Protein AF-A0A537J2I3-F1 (afdb_monomer)

pLDDT: mean 86.07, std 14.69, range [50.94, 98.0]

Nearest PDB structures (foldseek):
  2r8a-assembly2_B  TM=4.386E-01  e=4.461E+00  Escherichia coli

Sequence (123 aa):
MNTFIKSTPFIILFAANSTRVKAQLDLTRYEVGFSGSVFIYQSDLTPSRLGSYRTIKPGIQIFLNRVIDPIFSLRTNLSFGKLKGDDSKYAVPEYRQQRNFNFKTPVFEISELLVADLLKNNL

Radius of gyration: 27.06 Å; Cα contacts (8 Å, |Δi|>4): 221; chains: 1; bounding box: 87×26×53 Å

Secondary structure (DSSP, 8-state):
--TTTTSHHHHHHHHTT----------TTEEEEEEEEEE---STT-SSTT--GGG-EEEEEEEEEEESSSSEEEEEEEEEEEEEEEGGG--SSTHHHHH--EEEEEEEEEEEEEEE-TT----

Mean predicted aligned error: 10.73 Å

Solvent-accessible surface area (backbone atoms only — not comparable to full-atom values): 7176 Å² total; per-residue (Å²): 142,69,76,73,69,75,52,45,66,59,53,52,59,58,59,69,68,70,77,73,83,76,81,72,78,80,55,89,44,53,47,77,51,73,47,81,42,74,32,62,36,70,50,93,60,29,91,41,97,88,27,41,85,90,38,57,27,67,29,40,32,40,35,44,34,36,55,75,46,44,41,39,29,43,32,43,36,44,36,43,37,32,38,30,39,45,18,70,80,34,74,65,65,58,65,35,47,76,67,48,54,67,52,74,44,82,43,77,47,79,50,80,41,85,44,77,40,92,84,44,76,65,115

Foldseek 3Di:
DPPVPVCVVVVVVVVVPPPDDPVDDPCLQKDKDKDKDKDFDADDLAPDNVGDPVFIKIKMKMKIWGHPFLFKIKIKMKIKIKGKRFLCSDPPPVVSVVVGDIDIGIDIDIDMDIGTDPVSPSD

Structure (mmCIF, N/CA/C/O backbone):
data_AF-A0A537J2I3-F1
#
_entry.id   AF-A0A537J2I3-F1
#
loop_
_atom_site.group_PDB
_atom_site.id
_atom_site.type_symbol
_atom_site.label_atom_id
_atom_site.label_alt_id
_atom_site.label_comp_id
_atom_site.label_asym_id
_atom_site.label_entity_id
_atom_site.label_seq_id
_atom_site.pdbx_PDB_ins_code
_atom_site.Cartn_x
_atom_site.Cartn_y
_atom_site.Cartn_z
_atom_site.occupancy
_atom_site.B_iso_or_equiv
_atom_site.auth_seq_id
_atom_site.auth_comp_id
_atom_site.auth_asym_id
_atom_site.auth_atom_id
_atom_site.pdbx_PDB_model_num
ATOM 1 N N . MET A 1 1 ? 65.774 16.208 -9.864 1.00 52.72 1 MET A N 1
ATOM 2 C CA . MET A 1 1 ? 65.069 15.937 -11.134 1.00 52.72 1 MET A CA 1
ATOM 3 C C . MET A 1 1 ? 64.839 14.430 -11.225 1.00 52.72 1 MET A C 1
ATOM 5 O O . MET A 1 1 ? 65.759 13.770 -11.661 1.00 52.72 1 MET A O 1
ATOM 9 N N . ASN A 1 2 ? 63.755 13.870 -10.648 1.00 50.94 2 ASN A N 1
ATOM 10 C CA . ASN A 1 2 ? 63.346 12.448 -10.836 1.00 50.94 2 ASN A CA 1
ATOM 11 C C . ASN A 1 2 ? 62.048 12.021 -10.105 1.00 50.94 2 ASN A C 1
ATOM 13 O O . ASN A 1 2 ? 61.743 10.834 -10.021 1.00 50.94 2 ASN A O 1
ATOM 17 N N . THR A 1 3 ? 61.235 12.947 -9.591 1.00 54.91 3 THR A N 1
ATOM 18 C CA . THR A 1 3 ? 59.941 12.603 -8.967 1.00 54.91 3 THR A CA 1
ATOM 19 C C . THR A 1 3 ? 58.861 12.232 -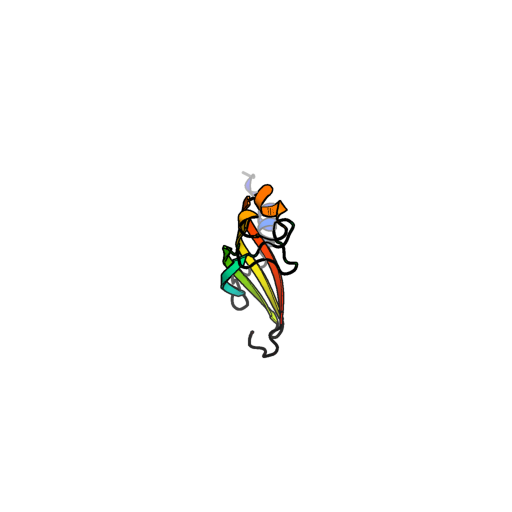9.990 1.00 54.91 3 THR A C 1
ATOM 21 O O . THR A 1 3 ? 57.915 11.534 -9.645 1.00 54.91 3 THR A O 1
ATOM 24 N N . PHE A 1 4 ? 59.029 12.629 -11.257 1.00 52.06 4 PHE A N 1
ATOM 25 C CA . PHE A 1 4 ? 58.066 12.373 -12.337 1.00 52.06 4 PHE A CA 1
ATOM 26 C C . PHE A 1 4 ? 58.064 10.928 -12.868 1.00 52.06 4 PHE A C 1
ATOM 28 O O . PHE A 1 4 ? 57.075 10.512 -13.461 1.00 52.06 4 PHE A O 1
ATOM 35 N N . ILE A 1 5 ? 59.137 10.154 -12.649 1.00 55.53 5 ILE A N 1
ATOM 36 C CA . ILE A 1 5 ? 59.299 8.806 -13.235 1.00 55.53 5 ILE A CA 1
ATOM 37 C C . ILE A 1 5 ? 58.683 7.711 -12.339 1.00 55.53 5 ILE A C 1
ATOM 39 O O . ILE A 1 5 ? 58.286 6.652 -12.816 1.00 55.53 5 ILE A O 1
ATOM 43 N N . LYS A 1 6 ? 58.540 7.960 -11.028 1.00 55.50 6 LYS A N 1
ATOM 44 C CA . LYS A 1 6 ? 57.956 6.980 -10.089 1.00 55.50 6 LYS A CA 1
ATOM 45 C C . LYS A 1 6 ? 56.423 6.952 -10.099 1.00 55.50 6 LYS A C 1
ATOM 47 O O . LYS A 1 6 ? 55.842 5.939 -9.726 1.00 55.50 6 LYS A O 1
ATOM 52 N N . SER A 1 7 ? 55.769 8.034 -10.523 1.00 56.38 7 SER A N 1
ATOM 53 C CA . SER A 1 7 ? 54.303 8.138 -10.595 1.00 56.38 7 SER A CA 1
ATOM 54 C C . SER A 1 7 ? 53.721 7.696 -11.943 1.00 56.38 7 SER A C 1
ATOM 56 O O . SER A 1 7 ? 52.524 7.434 -12.040 1.00 56.38 7 SER A O 1
ATOM 58 N N . THR A 1 8 ? 54.555 7.547 -12.975 1.00 60.81 8 THR A N 1
ATOM 59 C CA . THR A 1 8 ? 54.150 7.157 -14.333 1.00 60.81 8 THR A CA 1
ATOM 60 C C . THR A 1 8 ? 53.457 5.785 -14.431 1.00 60.81 8 THR A C 1
ATOM 62 O O . THR A 1 8 ? 52.437 5.711 -15.118 1.00 60.81 8 THR A O 1
ATOM 65 N N . PRO A 1 9 ? 53.900 4.706 -13.743 1.00 62.62 9 PRO A N 1
ATOM 66 C CA . PRO A 1 9 ? 53.226 3.410 -13.862 1.00 62.62 9 PRO A CA 1
ATOM 67 C C . PRO A 1 9 ? 51.836 3.407 -13.210 1.00 62.62 9 PRO A C 1
ATOM 69 O O . PRO A 1 9 ? 50.927 2.756 -13.716 1.00 62.62 9 PRO A O 1
ATOM 72 N N . PHE A 1 10 ? 51.630 4.191 -12.145 1.00 59.28 10 PHE A N 1
ATOM 73 C CA . PHE A 1 10 ? 50.319 4.337 -11.502 1.00 59.28 10 PHE A CA 1
ATOM 74 C C . PHE A 1 10 ? 49.312 5.075 -12.389 1.00 59.28 10 PHE A C 1
ATOM 76 O O . PHE A 1 10 ? 48.144 4.701 -12.428 1.00 59.28 10 PHE A O 1
ATOM 83 N N . ILE A 1 11 ? 49.763 6.080 -13.146 1.00 65.00 11 ILE A N 1
ATOM 84 C CA . ILE A 1 11 ? 48.908 6.832 -14.076 1.00 65.00 11 ILE A CA 1
ATOM 85 C C . ILE A 1 11 ? 48.454 5.941 -15.242 1.00 65.00 11 ILE A C 1
ATOM 87 O O . ILE A 1 11 ? 47.288 5.985 -15.629 1.00 65.00 11 ILE A O 1
ATOM 91 N N . ILE A 1 12 ? 49.336 5.079 -15.759 1.00 62.69 12 ILE A N 1
ATOM 92 C CA . ILE A 1 12 ? 49.005 4.130 -16.836 1.00 62.69 12 ILE A CA 1
ATOM 93 C C . ILE A 1 12 ? 48.021 3.055 -16.340 1.00 62.69 12 ILE A C 1
ATOM 95 O O . ILE A 1 12 ? 47.069 2.724 -17.047 1.00 62.69 12 ILE A O 1
ATOM 99 N N . LEU A 1 13 ? 48.188 2.568 -15.104 1.00 59.50 13 LEU A N 1
ATOM 100 C CA . LEU A 1 13 ? 47.265 1.610 -14.482 1.00 59.50 13 LEU A CA 1
ATOM 101 C C . LEU A 1 13 ? 45.874 2.221 -14.229 1.00 59.50 13 LEU A C 1
ATOM 103 O O . LEU A 1 13 ? 44.857 1.547 -14.387 1.00 59.50 13 LEU A O 1
ATOM 107 N N . PHE A 1 14 ? 45.813 3.509 -13.878 1.00 58.41 14 PHE A N 1
ATOM 108 C CA . PHE A 1 14 ? 44.552 4.229 -13.688 1.00 58.41 14 PHE A CA 1
ATOM 109 C C . PHE A 1 14 ? 43.856 4.527 -15.027 1.00 58.41 14 PHE A C 1
ATOM 111 O O . PHE A 1 14 ? 42.644 4.360 -15.148 1.00 58.41 14 PHE A O 1
ATOM 118 N N . ALA A 1 15 ? 44.618 4.874 -16.070 1.00 60.69 15 ALA A N 1
A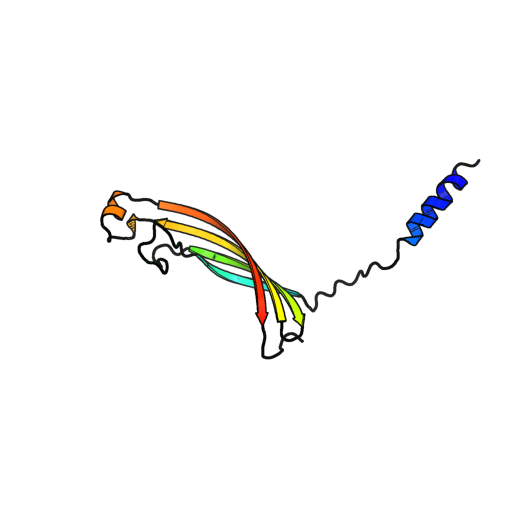TOM 119 C CA . ALA A 1 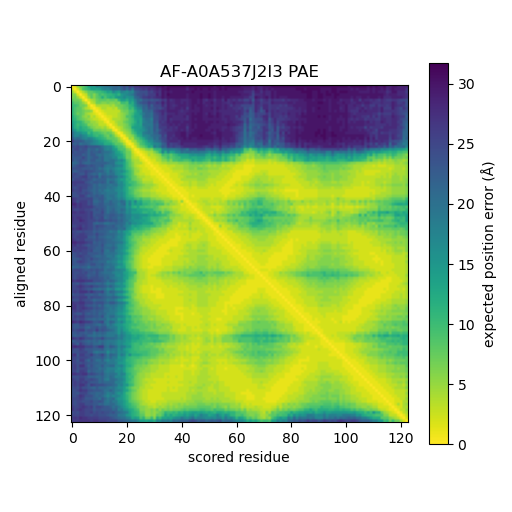15 ? 44.086 5.122 -17.411 1.00 60.69 15 ALA A CA 1
ATOM 120 C C . ALA A 1 15 ? 43.510 3.851 -18.071 1.00 60.69 15 ALA A C 1
ATOM 122 O O . ALA A 1 15 ? 42.482 3.924 -18.747 1.00 60.69 15 ALA A O 1
ATOM 123 N N . ALA A 1 16 ? 44.109 2.680 -17.820 1.00 58.69 16 ALA A N 1
ATOM 124 C CA . ALA A 1 16 ? 43.674 1.395 -18.381 1.00 58.69 16 ALA A CA 1
ATOM 125 C C . ALA A 1 16 ? 42.316 0.887 -17.845 1.00 58.69 16 ALA A C 1
ATOM 127 O O . ALA A 1 16 ? 41.685 0.042 -18.478 1.00 58.69 16 ALA A O 1
ATOM 128 N N . ASN A 1 17 ? 41.821 1.428 -16.724 1.00 58.09 17 ASN A N 1
ATOM 129 C CA . ASN A 1 17 ? 40.507 1.081 -16.166 1.00 58.09 17 ASN A CA 1
ATOM 130 C C . ASN A 1 17 ? 39.337 1.855 -16.808 1.00 58.09 17 ASN A C 1
ATOM 132 O O . ASN A 1 17 ? 38.181 1.638 -16.455 1.00 58.09 17 ASN A O 1
ATOM 136 N N . SER A 1 18 ? 39.595 2.718 -17.795 1.00 59.34 18 SER A N 1
ATOM 137 C CA . SER A 1 18 ? 38.562 3.538 -18.454 1.00 59.34 18 SER A CA 1
ATOM 138 C C . SER A 1 18 ? 37.790 2.793 -19.552 1.00 59.34 18 SER A C 1
ATOM 140 O O . SER A 1 18 ? 37.341 3.392 -20.531 1.00 59.34 18 SER A O 1
ATOM 142 N N . THR A 1 19 ? 37.634 1.472 -19.443 1.00 61.78 19 THR A N 1
ATOM 143 C CA . THR A 1 19 ? 36.910 0.705 -20.458 1.00 61.78 19 THR A CA 1
ATOM 144 C C . THR A 1 19 ? 35.416 0.672 -20.140 1.00 61.78 19 THR A C 1
ATOM 146 O O . THR A 1 19 ? 34.910 -0.168 -19.408 1.00 61.78 19 THR A O 1
ATOM 149 N N . ARG A 1 20 ? 34.710 1.589 -20.815 1.00 59.66 20 ARG A N 1
ATOM 150 C CA . ARG A 1 20 ? 33.252 1.638 -21.034 1.00 59.66 20 ARG A CA 1
ATOM 151 C C . ARG A 1 20 ? 32.419 2.268 -19.921 1.00 59.66 20 ARG A C 1
ATOM 153 O O . ARG A 1 20 ? 31.623 1.616 -19.253 1.00 59.66 20 ARG A O 1
ATOM 160 N N . VAL A 1 21 ? 32.443 3.596 -19.888 1.00 55.88 21 VAL A N 1
ATOM 161 C CA . VAL A 1 21 ? 31.271 4.359 -19.448 1.00 55.88 21 VAL A CA 1
ATOM 162 C C . VAL A 1 21 ? 30.219 4.273 -20.559 1.00 55.88 21 VAL A C 1
ATOM 164 O O . VAL A 1 21 ? 30.309 4.967 -21.571 1.00 55.88 21 VAL A O 1
ATOM 167 N N . LYS A 1 22 ? 29.212 3.405 -20.402 1.00 58.31 22 LYS A N 1
ATOM 168 C CA . LYS A 1 22 ? 27.960 3.540 -21.160 1.00 58.31 22 LYS A CA 1
ATOM 169 C C . LYS A 1 22 ? 27.201 4.731 -20.567 1.00 58.31 22 LYS A C 1
ATOM 171 O O . LYS A 1 22 ? 26.399 4.564 -19.662 1.00 58.31 22 LYS A O 1
ATOM 176 N N . ALA A 1 23 ? 27.511 5.940 -21.035 1.00 58.97 23 ALA A N 1
ATOM 177 C CA . ALA A 1 23 ? 26.883 7.180 -20.560 1.00 58.97 23 ALA A CA 1
ATOM 178 C C . ALA A 1 23 ? 25.414 7.326 -21.002 1.00 58.97 23 ALA A C 1
ATOM 180 O O . ALA A 1 23 ? 24.705 8.210 -20.531 1.00 58.97 23 ALA A O 1
ATOM 181 N N . GLN A 1 24 ? 24.954 6.476 -21.920 1.00 71.38 24 GLN A N 1
ATOM 182 C CA . GLN A 1 24 ? 23.577 6.486 -22.391 1.00 71.38 24 GLN A CA 1
ATOM 183 C C . GLN A 1 24 ? 22.725 5.648 -21.438 1.00 71.38 24 GLN A C 1
ATOM 185 O O . GLN A 1 24 ? 22.771 4.416 -21.464 1.00 71.38 24 GLN A O 1
ATOM 190 N N . LEU A 1 25 ? 21.974 6.335 -20.576 1.00 71.62 25 LEU A N 1
ATOM 191 C CA . LEU A 1 25 ? 20.882 5.728 -19.824 1.00 71.62 25 LEU A CA 1
ATOM 192 C C . LEU A 1 25 ? 19.777 5.366 -20.820 1.00 71.62 25 LEU A C 1
ATOM 194 O O . LEU A 1 25 ? 19.099 6.243 -21.351 1.00 71.62 25 LEU A O 1
ATOM 198 N N . ASP A 1 26 ? 19.619 4.072 -21.087 1.00 75.31 26 ASP A N 1
ATOM 199 C CA . ASP A 1 26 ? 18.479 3.556 -21.839 1.00 75.31 26 ASP A CA 1
ATOM 200 C C . ASP A 1 26 ? 17.238 3.567 -20.934 1.00 75.31 26 ASP A C 1
ATOM 202 O O . ASP A 1 26 ? 16.961 2.618 -20.196 1.00 75.31 26 ASP A O 1
ATOM 206 N N . LEU A 1 27 ? 16.535 4.701 -20.942 1.00 81.88 27 LEU A N 1
ATOM 207 C CA . LEU A 1 27 ? 15.311 4.921 -20.173 1.00 81.88 27 LEU A CA 1
ATOM 208 C C . LEU A 1 27 ? 14.058 4.402 -20.887 1.00 81.88 27 LEU A C 1
ATOM 210 O O . LEU A 1 27 ? 12.987 4.431 -20.294 1.00 81.88 27 LEU A O 1
ATOM 214 N N . THR A 1 28 ? 14.175 3.900 -22.122 1.00 85.19 28 THR A N 1
ATOM 215 C CA . THR A 1 28 ? 13.019 3.453 -22.926 1.00 85.19 28 THR A CA 1
ATOM 216 C C . THR A 1 28 ? 12.250 2.307 -22.276 1.00 85.19 28 THR A C 1
ATOM 218 O O . THR A 1 28 ? 11.061 2.143 -22.509 1.00 85.19 28 THR A O 1
ATOM 221 N N . ARG A 1 29 ? 12.922 1.542 -21.411 1.00 90.06 29 ARG A N 1
ATOM 222 C CA . ARG A 1 29 ? 12.346 0.409 -20.678 1.00 90.06 29 ARG A CA 1
ATOM 223 C C . ARG A 1 29 ? 11.803 0.778 -19.303 1.00 90.06 29 ARG A C 1
ATOM 225 O O . ARG A 1 29 ? 11.443 -0.127 -18.554 1.00 90.06 29 ARG A O 1
ATOM 232 N N . TYR A 1 30 ? 11.824 2.054 -18.927 1.00 93.69 30 TYR A N 1
ATOM 233 C CA . TYR A 1 30 ? 11.370 2.511 -17.620 1.00 93.69 30 TYR A CA 1
ATOM 234 C C . TYR A 1 30 ? 10.149 3.408 -17.755 1.00 93.69 30 TYR A C 1
ATOM 236 O O . TYR A 1 30 ? 10.147 4.374 -18.511 1.00 93.69 30 TYR A O 1
ATOM 244 N N . GLU A 1 31 ? 9.141 3.130 -16.942 1.00 93.88 31 GLU A N 1
ATOM 245 C CA . GLU A 1 31 ? 7.934 3.938 -16.847 1.00 93.88 31 GLU A CA 1
ATOM 246 C C . GLU A 1 31 ? 7.768 4.395 -15.406 1.00 93.88 31 GLU A C 1
ATOM 248 O O . GLU A 1 31 ? 7.963 3.625 -14.464 1.00 93.88 31 GLU A O 1
ATOM 253 N N . VAL A 1 32 ? 7.385 5.652 -15.225 1.00 95.94 32 VAL A N 1
ATOM 254 C CA . VAL A 1 32 ? 7.048 6.197 -13.913 1.00 95.94 32 VAL A CA 1
ATOM 255 C C . VAL A 1 32 ? 5.590 6.604 -13.941 1.00 95.94 32 VAL A C 1
ATOM 257 O O . VAL A 1 32 ? 5.138 7.250 -14.885 1.00 95.94 32 VAL A O 1
ATOM 260 N N . GLY A 1 33 ? 4.858 6.249 -12.896 1.00 96.00 33 GLY A N 1
ATOM 261 C CA . GLY A 1 33 ? 3.475 6.666 -12.743 1.00 96.00 33 GLY A CA 1
ATOM 262 C C . GLY A 1 33 ? 3.130 7.022 -11.310 1.00 96.00 33 GLY A C 1
ATOM 263 O O . GLY A 1 33 ? 3.888 6.774 -10.370 1.00 96.00 33 GLY A O 1
ATOM 264 N N . PHE A 1 34 ? 1.958 7.625 -11.159 1.00 97.06 34 PHE A N 1
ATOM 265 C CA . PHE A 1 34 ? 1.363 7.957 -9.875 1.00 97.06 34 PHE A CA 1
ATOM 266 C C . PHE A 1 34 ? -0.097 7.504 -9.858 1.00 97.06 34 PHE A C 1
ATOM 268 O O . PHE A 1 34 ? -0.754 7.435 -10.897 1.00 97.06 34 PHE A O 1
ATOM 275 N N . SER A 1 35 ? -0.612 7.188 -8.678 1.00 95.81 35 SER A N 1
ATOM 276 C CA . SER A 1 35 ? -1.991 6.751 -8.480 1.00 95.81 35 SER A CA 1
ATOM 277 C C . SER A 1 35 ? -2.522 7.215 -7.122 1.00 95.81 35 SER A C 1
ATOM 279 O O . SER A 1 35 ? -1.773 7.455 -6.171 1.00 95.81 35 SER A O 1
ATOM 281 N N . GLY A 1 36 ? -3.843 7.379 -7.034 1.00 95.88 36 GLY A N 1
ATOM 282 C CA . GLY A 1 36 ? -4.537 7.526 -5.757 1.00 95.88 36 GLY A CA 1
ATOM 283 C C . GLY A 1 36 ? -4.798 6.151 -5.148 1.00 95.88 36 GLY A C 1
ATOM 284 O O . GLY A 1 36 ? -5.169 5.221 -5.862 1.00 95.88 36 GLY A O 1
ATOM 285 N N . SER A 1 37 ? -4.630 6.023 -3.836 1.00 93.25 37 SER A N 1
ATOM 286 C CA . SER A 1 37 ? -4.867 4.774 -3.111 1.00 93.25 37 SER A CA 1
ATOM 287 C C . SER A 1 37 ? -5.769 4.988 -1.899 1.00 93.25 37 SER A C 1
ATOM 289 O O . SER A 1 37 ? -6.051 6.113 -1.476 1.00 93.25 37 SER A O 1
ATOM 291 N N . VAL A 1 38 ? -6.260 3.888 -1.337 1.00 95.00 38 VAL A N 1
ATOM 292 C CA . VAL A 1 38 ? -7.024 3.881 -0.091 1.00 95.00 38 VAL A CA 1
ATOM 293 C C . VAL A 1 38 ? -6.450 2.828 0.842 1.00 95.00 38 VAL A C 1
ATOM 295 O O . VAL A 1 38 ? -6.080 1.739 0.418 1.00 95.00 38 VAL A O 1
ATOM 298 N N . PHE A 1 39 ? -6.399 3.161 2.124 1.00 95.19 39 PHE A N 1
ATOM 299 C CA . PHE A 1 39 ? -5.895 2.309 3.187 1.00 95.19 39 PHE A CA 1
ATOM 300 C C . PHE A 1 39 ? -7.050 1.919 4.106 1.00 95.19 39 PHE A C 1
ATOM 302 O O . PHE A 1 39 ? -7.766 2.779 4.635 1.00 95.19 39 PHE A O 1
ATOM 309 N N . ILE A 1 40 ? -7.222 0.611 4.289 1.00 94.38 40 ILE A N 1
ATOM 310 C CA . ILE A 1 40 ? -8.230 0.008 5.161 1.00 94.38 40 ILE A CA 1
ATOM 311 C C . ILE A 1 40 ? -7.492 -0.765 6.243 1.00 94.38 40 ILE A C 1
ATOM 313 O O . ILE A 1 40 ? -6.701 -1.655 5.949 1.00 94.38 40 ILE A O 1
ATOM 317 N N . TYR A 1 41 ? -7.754 -0.426 7.503 1.00 93.19 41 TYR A N 1
ATOM 318 C CA . TYR A 1 41 ? -7.215 -1.199 8.612 1.00 93.19 41 TYR A CA 1
ATOM 319 C C . TYR A 1 41 ? -7.956 -2.529 8.748 1.00 93.19 41 TYR A C 1
ATOM 321 O O . TYR A 1 41 ? -9.187 -2.572 8.692 1.00 93.19 41 TYR A O 1
ATOM 329 N N . GLN A 1 42 ? -7.195 -3.604 8.935 1.00 91.69 42 GLN A N 1
ATOM 330 C CA . GLN A 1 42 ? -7.702 -4.963 9.068 1.00 91.69 42 GLN A CA 1
ATOM 331 C C . GLN A 1 42 ? -6.977 -5.640 10.231 1.00 91.69 42 GLN A C 1
ATOM 333 O O . GLN A 1 42 ? -5.900 -6.200 10.064 1.00 91.69 42 GLN A O 1
ATOM 338 N N . SER A 1 43 ? -7.543 -5.520 11.432 1.00 89.31 43 SER A N 1
ATOM 339 C CA . SER A 1 43 ? -7.057 -6.195 12.643 1.00 89.31 43 SER A CA 1
ATOM 340 C C . SER A 1 43 ? -8.067 -6.019 13.792 1.00 89.31 43 SER A C 1
ATOM 342 O O . SER A 1 43 ? -9.244 -5.754 13.555 1.00 89.31 43 SER A O 1
ATOM 344 N N . ASP A 1 44 ? -7.603 -6.132 15.033 1.00 88.00 44 ASP A N 1
ATOM 345 C CA . ASP A 1 44 ? -8.321 -6.022 16.306 1.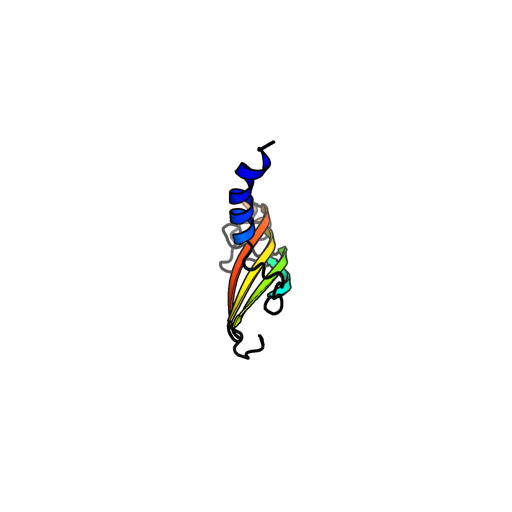00 88.00 44 ASP A CA 1
ATOM 346 C C . ASP A 1 44 ? -9.368 -4.891 16.399 1.00 88.00 44 ASP A C 1
ATOM 348 O O . ASP A 1 44 ? -10.481 -5.138 16.872 1.00 88.00 44 ASP A O 1
ATOM 352 N N . LEU A 1 45 ? -9.086 -3.676 15.913 1.00 90.38 45 LEU A N 1
ATOM 353 C CA . LEU A 1 45 ? -10.036 -2.546 15.918 1.00 90.38 45 LEU A CA 1
ATOM 354 C C . LEU A 1 45 ? -11.049 -2.586 14.764 1.00 90.38 45 LEU A C 1
ATOM 356 O O . LEU A 1 45 ? -11.730 -1.598 14.497 1.00 90.38 45 LEU A O 1
ATOM 360 N N . THR A 1 46 ? -11.148 -3.710 14.053 1.00 90.69 46 THR A N 1
ATOM 361 C CA . THR A 1 46 ? -12.065 -3.892 12.928 1.00 90.69 46 THR A CA 1
ATOM 362 C C . THR A 1 46 ? -12.945 -5.121 13.158 1.00 90.69 46 THR A C 1
ATOM 364 O O . THR A 1 46 ? -12.420 -6.212 13.363 1.00 90.69 46 THR A O 1
ATOM 367 N N . PRO A 1 47 ? -14.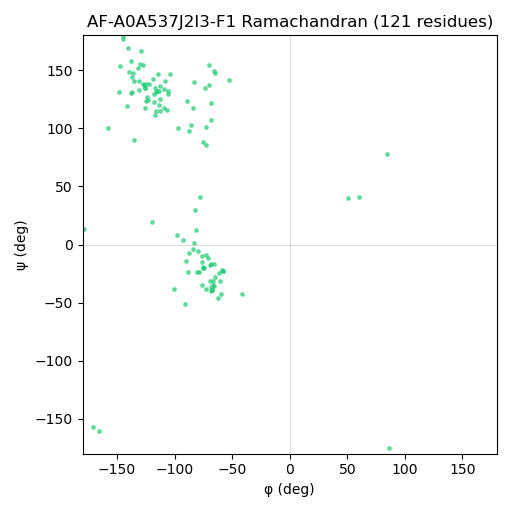285 -4.992 13.142 1.00 87.75 47 PRO A N 1
ATOM 368 C CA . PRO A 1 47 ? -15.179 -6.108 13.465 1.00 87.75 47 PRO A CA 1
ATOM 369 C C . PRO A 1 47 ? -15.308 -7.136 12.332 1.00 87.75 47 PRO A C 1
ATOM 371 O O . PRO A 1 47 ? -15.817 -8.230 12.550 1.00 87.75 47 PRO A O 1
ATOM 374 N N . SER A 1 48 ? -14.874 -6.789 11.119 1.00 86.62 48 SER A N 1
ATOM 375 C CA . SER A 1 48 ? -14.992 -7.627 9.926 1.00 86.62 48 SER A CA 1
ATOM 376 C C . SER A 1 48 ? -13.636 -8.173 9.499 1.00 86.62 48 SER A C 1
ATOM 378 O O . SER A 1 48 ? -12.635 -7.454 9.480 1.00 86.62 48 SER A O 1
ATOM 380 N N . ARG A 1 49 ? -13.633 -9.435 9.055 1.00 84.44 49 ARG A N 1
ATOM 381 C CA . ARG A 1 49 ? -12.455 -10.079 8.466 1.00 84.44 49 ARG A CA 1
ATOM 382 C C . ARG A 1 49 ? -12.024 -9.452 7.147 1.00 84.44 49 ARG A C 1
ATOM 384 O O . ARG A 1 49 ? -10.903 -9.713 6.756 1.00 84.44 49 ARG A O 1
ATOM 391 N N . LEU A 1 50 ? -12.860 -8.661 6.475 1.00 85.00 50 LEU A N 1
ATOM 392 C CA . LEU A 1 50 ? -12.528 -7.988 5.208 1.00 85.00 50 LEU A CA 1
ATOM 393 C C . LEU A 1 50 ? -12.091 -6.524 5.398 1.00 85.00 50 LEU A C 1
ATOM 395 O O . LEU A 1 50 ? -11.956 -5.788 4.426 1.00 85.00 50 LEU A O 1
ATOM 399 N N . GLY A 1 51 ? -11.892 -6.082 6.642 1.00 86.50 51 GLY A N 1
ATOM 400 C CA . GLY A 1 51 ? -11.665 -4.672 6.940 1.00 86.50 51 GLY A CA 1
ATOM 401 C C . GLY A 1 51 ? -12.977 -3.896 7.112 1.00 86.50 51 GLY A C 1
ATOM 402 O O . GLY A 1 51 ? -14.072 -4.465 7.121 1.00 86.50 51 GLY A O 1
ATOM 403 N N . SER A 1 52 ? -12.879 -2.578 7.281 1.00 88.56 52 SER A N 1
ATOM 404 C CA . SER A 1 52 ? -14.043 -1.703 7.441 1.00 88.56 52 SER A CA 1
ATOM 405 C C . SER A 1 52 ? -13.907 -0.414 6.649 1.00 88.56 52 SER A C 1
ATOM 407 O O . SER A 1 52 ? -12.950 0.347 6.797 1.00 88.56 52 SER A O 1
ATOM 409 N N . TYR A 1 53 ? -14.955 -0.107 5.888 1.00 91.44 53 TYR A N 1
ATOM 410 C CA . TYR A 1 53 ? -15.047 1.130 5.126 1.00 91.44 53 TYR A CA 1
ATOM 411 C C . TYR A 1 53 ? -15.295 2.376 6.001 1.00 91.44 53 TYR A C 1
ATOM 413 O O . TYR A 1 53 ? -15.189 3.505 5.528 1.00 91.44 53 TYR A O 1
ATOM 421 N N . ARG A 1 54 ? -15.585 2.207 7.301 1.00 92.00 54 ARG A N 1
ATOM 422 C CA . ARG A 1 54 ? -15.841 3.328 8.229 1.00 92.00 54 ARG A CA 1
ATOM 423 C C . ARG A 1 54 ? -14.573 4.072 8.645 1.00 92.00 54 ARG A C 1
ATOM 425 O O . ARG A 1 54 ? -14.659 5.206 9.117 1.00 92.00 54 ARG A O 1
ATOM 432 N N . THR A 1 55 ? -13.404 3.450 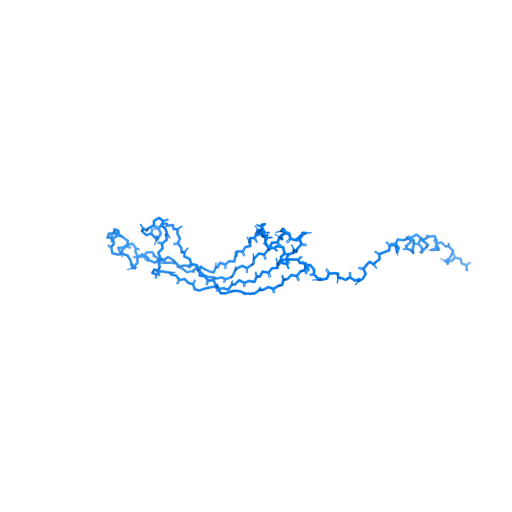8.492 1.00 94.19 55 THR A N 1
ATOM 433 C CA . THR A 1 55 ? -12.111 4.029 8.884 1.00 94.19 55 THR A CA 1
ATOM 434 C C . THR A 1 55 ? -11.138 4.192 7.716 1.00 94.19 55 THR A C 1
ATOM 436 O O . THR A 1 55 ? -9.949 4.400 7.956 1.00 94.19 55 THR A O 1
ATOM 439 N N . ILE A 1 56 ? -11.640 4.189 6.469 1.00 95.38 56 ILE A N 1
ATOM 440 C CA . ILE A 1 56 ? -10.829 4.418 5.262 1.00 95.38 56 ILE A CA 1
ATOM 441 C C . ILE A 1 56 ? -10.026 5.707 5.391 1.00 95.38 56 ILE A C 1
ATOM 443 O O . ILE A 1 56 ? -10.507 6.745 5.876 1.00 95.38 56 ILE A O 1
ATOM 447 N N . LYS A 1 57 ? -8.796 5.646 4.892 1.00 96.12 57 LYS A N 1
ATOM 448 C CA . LYS A 1 57 ? -7.967 6.820 4.669 1.00 96.12 57 LYS A CA 1
ATOM 449 C C . LYS A 1 57 ? -7.435 6.845 3.243 1.00 96.12 57 LYS A C 1
ATOM 451 O O . LYS A 1 57 ? -7.028 5.802 2.745 1.00 96.12 57 LYS A O 1
ATOM 456 N N . PRO A 1 58 ? -7.430 8.016 2.589 1.00 96.38 58 PRO A N 1
ATOM 457 C CA . PRO A 1 58 ? -6.797 8.152 1.291 1.00 96.38 58 PRO A CA 1
ATOM 458 C C . PRO A 1 58 ? -5.276 8.070 1.439 1.00 96.38 58 PRO A C 1
ATOM 460 O O . PRO A 1 58 ? -4.712 8.403 2.489 1.00 96.38 58 PRO A O 1
ATOM 463 N N . GLY A 1 59 ? -4.634 7.664 0.360 1.00 96.31 59 GLY A N 1
ATOM 464 C CA . GLY A 1 59 ? -3.199 7.679 0.179 1.00 96.31 59 GLY A CA 1
ATOM 465 C C . GLY A 1 59 ? -2.843 7.987 -1.267 1.00 96.31 59 GLY A C 1
ATOM 466 O O . GLY A 1 59 ? -3.705 8.198 -2.123 1.00 96.31 59 GLY A O 1
ATOM 467 N N . ILE A 1 60 ? -1.546 8.032 -1.512 1.00 97.62 60 ILE A N 1
ATOM 468 C CA . ILE A 1 60 ? -0.959 8.194 -2.834 1.00 97.62 60 ILE A CA 1
ATOM 469 C C . ILE A 1 60 ? 0.051 7.080 -3.050 1.00 97.62 60 ILE A C 1
ATOM 471 O O . ILE A 1 60 ? 0.622 6.547 -2.096 1.00 97.62 60 ILE A O 1
ATOM 475 N N . GLN A 1 61 ? 0.285 6.738 -4.302 1.00 97.31 61 GLN A N 1
ATOM 476 C CA . GLN A 1 61 ? 1.312 5.793 -4.689 1.00 97.31 61 GLN A CA 1
ATOM 477 C C . GLN A 1 61 ? 2.061 6.349 -5.891 1.00 97.31 61 GLN A C 1
ATOM 479 O O . GLN A 1 61 ? 1.473 6.946 -6.789 1.00 97.31 61 GLN A O 1
ATOM 484 N N . ILE A 1 62 ? 3.371 6.151 -5.888 1.00 97.88 62 ILE A N 1
ATOM 485 C CA . ILE A 1 62 ? 4.221 6.310 -7.062 1.00 97.88 62 ILE A CA 1
ATOM 486 C C . ILE A 1 62 ? 4.783 4.941 -7.414 1.00 97.88 62 ILE A C 1
ATOM 488 O O . ILE A 1 62 ? 5.024 4.121 -6.525 1.00 97.88 62 ILE A O 1
ATOM 492 N N . PHE A 1 63 ? 4.980 4.677 -8.696 1.00 97.19 63 PHE A N 1
ATOM 493 C CA . PHE A 1 63 ? 5.568 3.423 -9.136 1.00 97.19 63 PHE A CA 1
ATOM 494 C C . PHE A 1 63 ? 6.604 3.643 -10.226 1.00 97.19 63 PHE A C 1
ATOM 496 O O . PHE A 1 63 ? 6.477 4.550 -11.048 1.00 97.19 63 PHE A O 1
ATOM 503 N N . LEU A 1 64 ? 7.615 2.782 -10.215 1.00 97.00 64 LEU A N 1
ATOM 504 C CA . LEU A 1 64 ? 8.605 2.621 -11.267 1.00 97.00 64 LEU A CA 1
ATOM 505 C C . LEU A 1 64 ? 8.392 1.234 -11.871 1.00 97.00 64 LEU A C 1
ATOM 507 O O . LEU A 1 64 ? 8.483 0.232 -11.167 1.00 97.00 64 LEU A O 1
ATOM 511 N N . ASN A 1 65 ? 8.092 1.172 -13.159 1.00 96.44 65 ASN A N 1
ATOM 512 C CA . ASN A 1 65 ? 7.971 -0.065 -13.914 1.00 96.44 65 ASN A CA 1
ATOM 513 C C . ASN A 1 65 ? 9.201 -0.221 -14.807 1.00 96.44 65 ASN A C 1
ATOM 515 O O . ASN A 1 65 ? 9.582 0.720 -15.497 1.00 96.44 65 ASN A O 1
ATOM 519 N N . ARG A 1 66 ? 9.818 -1.398 -14.808 1.00 95.12 66 ARG A N 1
ATOM 520 C CA . ARG A 1 66 ? 10.914 -1.758 -15.704 1.00 95.12 66 ARG A CA 1
ATOM 521 C C . ARG A 1 66 ? 10.469 -2.898 -16.604 1.00 95.12 66 ARG A C 1
ATOM 523 O O . ARG A 1 66 ? 10.263 -4.013 -16.131 1.00 95.12 66 ARG A O 1
ATOM 530 N N . VAL A 1 67 ? 10.378 -2.641 -17.899 1.00 94.56 67 VAL A N 1
ATOM 531 C CA . VAL A 1 67 ? 10.097 -3.659 -18.913 1.00 94.56 67 VAL A CA 1
ATOM 532 C C . VAL A 1 67 ? 11.290 -4.613 -19.013 1.00 94.56 67 VAL A C 1
ATOM 534 O O . VAL A 1 67 ? 12.425 -4.193 -19.267 1.00 94.56 67 VAL A O 1
ATOM 537 N N . ILE A 1 68 ? 11.041 -5.904 -18.781 1.00 93.38 68 ILE A N 1
ATOM 538 C CA . ILE A 1 68 ? 12.045 -6.964 -18.927 1.00 93.38 68 ILE A CA 1
ATOM 539 C C . ILE A 1 68 ? 11.972 -7.509 -20.353 1.00 93.38 68 ILE A C 1
ATOM 541 O O . ILE A 1 68 ? 12.987 -7.550 -21.053 1.00 93.38 68 ILE A O 1
ATOM 545 N N . ASP A 1 69 ? 10.765 -7.868 -20.782 1.00 91.12 69 ASP A N 1
ATOM 546 C CA . ASP A 1 69 ? 10.435 -8.324 -22.127 1.00 91.12 69 ASP A CA 1
ATOM 547 C C . ASP A 1 69 ? 9.021 -7.826 -22.517 1.00 91.12 69 ASP A C 1
ATOM 549 O O . ASP A 1 69 ? 8.354 -7.186 -21.699 1.00 91.12 69 ASP A O 1
ATOM 553 N N . PRO A 1 70 ? 8.537 -8.079 -23.748 1.00 91.00 70 PRO A N 1
ATOM 554 C CA . PRO A 1 70 ? 7.225 -7.592 -24.178 1.00 91.00 70 PRO A CA 1
ATOM 555 C C . PRO A 1 70 ? 6.053 -8.049 -23.298 1.00 91.00 70 PRO A C 1
ATOM 557 O O . PRO A 1 70 ? 5.009 -7.406 -23.309 1.00 91.00 70 PRO A O 1
ATOM 560 N N . ILE A 1 71 ? 6.201 -9.148 -22.552 1.00 93.62 71 ILE A N 1
ATOM 561 C CA . ILE A 1 71 ? 5.148 -9.739 -21.721 1.00 93.62 71 ILE A CA 1
ATOM 562 C C . ILE A 1 71 ? 5.337 -9.363 -20.252 1.00 93.62 71 ILE A C 1
ATOM 564 O O . ILE A 1 71 ? 4.360 -9.112 -19.564 1.00 93.62 71 ILE A O 1
ATOM 568 N N . PHE A 1 72 ? 6.560 -9.311 -19.745 1.00 95.25 72 PHE A N 1
ATOM 569 C CA . PHE A 1 72 ? 6.862 -9.160 -18.333 1.00 95.25 72 PHE A CA 1
ATOM 570 C C . PHE A 1 72 ? 7.528 -7.824 -18.035 1.00 95.25 72 PHE A C 1
ATOM 572 O O . PHE A 1 72 ? 8.540 -7.437 -18.628 1.00 95.25 72 PHE A O 1
ATOM 579 N N . SER A 1 73 ? 7.015 -7.162 -17.007 1.00 96.44 73 SER A N 1
ATOM 580 C CA . SER A 1 73 ? 7.648 -6.006 -16.399 1.00 96.44 73 SER A CA 1
ATOM 581 C C . SER A 1 73 ? 7.734 -6.170 -14.889 1.00 96.44 73 SER A C 1
ATOM 583 O O . SER A 1 73 ? 6.976 -6.910 -14.261 1.00 96.44 73 SER A O 1
ATOM 585 N N . LEU A 1 74 ? 8.699 -5.483 -14.300 1.00 97.31 74 LEU A N 1
ATOM 586 C CA . LEU A 1 74 ? 8.931 -5.468 -12.871 1.00 97.31 74 LEU A CA 1
ATOM 587 C C . LEU A 1 74 ? 8.536 -4.097 -12.327 1.00 97.31 74 LEU A C 1
ATOM 589 O O . LEU A 1 74 ? 9.107 -3.089 -12.739 1.00 97.31 74 LEU A O 1
ATOM 593 N N . ARG A 1 75 ? 7.545 -4.049 -11.436 1.00 97.31 75 ARG A N 1
ATOM 594 C CA . ARG A 1 75 ? 7.000 -2.806 -10.889 1.00 97.31 75 ARG A CA 1
ATOM 595 C C . ARG A 1 75 ? 7.300 -2.668 -9.407 1.00 97.31 75 ARG A C 1
ATOM 597 O O . ARG A 1 75 ? 6.713 -3.377 -8.590 1.00 97.31 75 ARG A O 1
ATOM 604 N N . THR A 1 76 ? 8.105 -1.668 -9.078 1.00 98.00 76 THR A N 1
ATOM 605 C CA . THR A 1 76 ? 8.310 -1.194 -7.711 1.00 98.00 76 THR A CA 1
ATOM 606 C C . THR A 1 76 ? 7.281 -0.123 -7.391 1.00 98.00 76 THR A C 1
ATOM 608 O O . THR A 1 76 ? 7.213 0.898 -8.075 1.00 98.00 76 THR A O 1
ATOM 611 N N . ASN A 1 77 ? 6.492 -0.318 -6.337 1.00 97.88 77 ASN A N 1
ATOM 612 C CA . ASN A 1 77 ? 5.520 0.661 -5.861 1.00 97.88 77 ASN A CA 1
ATOM 613 C C . ASN A 1 77 ? 5.941 1.210 -4.500 1.00 97.88 77 ASN A C 1
ATOM 615 O O . ASN A 1 77 ? 6.299 0.450 -3.600 1.00 97.88 77 ASN A O 1
ATOM 619 N N . LEU A 1 78 ? 5.818 2.524 -4.346 1.00 97.81 78 LEU A N 1
ATOM 620 C CA . LEU A 1 78 ? 6.003 3.251 -3.100 1.00 97.81 78 LEU A CA 1
ATOM 621 C C . LEU A 1 78 ? 4.669 3.907 -2.740 1.00 97.81 78 LEU A C 1
ATOM 623 O O . LEU A 1 78 ? 4.216 4.822 -3.431 1.00 97.81 78 LEU A O 1
ATOM 627 N N . SER A 1 79 ? 4.032 3.437 -1.673 1.00 97.62 79 SER A N 1
ATOM 628 C CA . SER A 1 79 ? 2.729 3.929 -1.225 1.00 97.62 79 SER A CA 1
ATOM 629 C C . SER A 1 79 ? 2.875 4.729 0.065 1.00 97.62 79 SER A C 1
ATOM 631 O O . SER A 1 79 ? 3.522 4.290 1.013 1.00 97.62 79 SER A O 1
ATOM 633 N N . PHE A 1 80 ? 2.228 5.889 0.122 1.00 97.69 80 PHE A N 1
ATOM 634 C CA . PHE A 1 80 ? 2.206 6.778 1.279 1.00 97.69 80 PHE A CA 1
ATOM 635 C C . PHE A 1 80 ? 0.761 7.034 1.692 1.00 97.69 80 PHE A C 1
ATOM 637 O O . PHE A 1 80 ? -0.068 7.473 0.893 1.00 97.69 80 PHE A O 1
ATOM 644 N N . GLY A 1 81 ? 0.446 6.803 2.959 1.00 96.94 81 GLY A N 1
ATOM 645 C CA . GLY A 1 81 ? -0.914 6.959 3.449 1.00 96.94 81 GLY A CA 1
ATOM 646 C C . GLY A 1 81 ? -0.998 6.996 4.960 1.00 96.94 81 GLY A C 1
ATOM 647 O O . GLY A 1 81 ? -0.038 7.306 5.668 1.00 96.94 81 GLY A O 1
ATOM 648 N N . LYS A 1 82 ? -2.197 6.726 5.469 1.00 96.62 82 LYS A N 1
ATOM 649 C CA . LYS A 1 82 ? -2.460 6.627 6.904 1.00 96.62 82 LYS A CA 1
ATOM 650 C C . LYS A 1 82 ? -3.364 5.433 7.148 1.00 96.62 82 LYS A C 1
ATOM 652 O O . LYS A 1 82 ? -4.286 5.218 6.379 1.00 96.62 82 LYS A O 1
ATOM 657 N N . LEU A 1 83 ? -3.172 4.723 8.249 1.00 95.62 83 LEU A N 1
ATOM 658 C CA . LEU A 1 83 ? -4.146 3.761 8.758 1.00 95.62 83 LEU A CA 1
ATOM 659 C C . LEU A 1 83 ? -4.873 4.354 9.959 1.00 95.62 83 LEU A C 1
ATOM 661 O O . LEU A 1 83 ? -4.312 5.144 10.726 1.00 95.62 83 LEU A O 1
ATOM 665 N N . LYS A 1 84 ? -6.146 3.988 10.105 1.00 95.88 84 LYS A N 1
ATOM 666 C CA . LYS A 1 84 ? -6.977 4.370 11.244 1.00 95.88 84 LYS A CA 1
ATOM 667 C C . LYS A 1 84 ? -7.787 3.166 11.722 1.00 95.88 84 LYS A C 1
ATOM 669 O O . LYS A 1 84 ? -8.483 2.538 10.926 1.00 95.88 84 LYS A O 1
ATOM 674 N N . GLY A 1 85 ? -7.752 2.920 13.025 1.00 95.25 85 GLY A N 1
ATOM 675 C CA . GLY A 1 85 ? -8.701 2.065 13.735 1.00 95.25 85 GLY A CA 1
ATOM 676 C C . GLY A 1 85 ? -9.446 2.894 14.779 1.00 95.25 85 GLY A C 1
ATOM 677 O O . GLY A 1 85 ? -8.870 3.825 15.338 1.00 95.25 85 GLY A O 1
ATOM 678 N N . ASP A 1 86 ? -10.738 2.629 14.971 1.00 95.12 86 ASP A N 1
ATOM 679 C CA . ASP A 1 86 ? -11.617 3.446 15.818 1.00 95.12 86 ASP A CA 1
ATOM 680 C C . ASP A 1 86 ? -12.830 2.625 16.263 1.00 95.12 86 ASP A C 1
ATOM 682 O O . ASP A 1 86 ? -13.780 2.439 15.499 1.00 95.12 86 ASP A O 1
ATOM 686 N N . ASP A 1 87 ? -12.777 2.117 17.493 1.00 95.12 87 ASP A N 1
ATOM 687 C CA . ASP A 1 87 ? -13.819 1.266 18.066 1.00 95.12 87 ASP A CA 1
ATOM 688 C C . ASP A 1 87 ? -15.152 2.008 18.249 1.00 95.12 87 ASP A C 1
ATOM 690 O O . ASP A 1 87 ? -16.210 1.386 18.141 1.00 95.12 87 ASP A O 1
ATOM 694 N N . SER A 1 88 ? -15.135 3.338 18.435 1.00 93.69 88 SER A N 1
ATOM 695 C CA . SER A 1 88 ? -16.362 4.144 18.576 1.00 93.69 88 SER A CA 1
ATOM 696 C C . SER A 1 88 ? -17.300 4.011 17.371 1.00 93.69 88 SER A C 1
ATOM 698 O O . SER A 1 88 ? -18.509 4.226 17.470 1.00 93.69 88 SER A O 1
ATOM 700 N N . LYS A 1 89 ? -16.752 3.629 16.209 1.00 93.19 89 LYS A N 1
ATOM 701 C CA . LYS A 1 89 ? -17.489 3.475 14.953 1.00 93.19 89 LYS A CA 1
ATOM 702 C C . LYS A 1 89 ? -18.273 2.168 14.851 1.00 93.19 89 LYS A C 1
ATOM 704 O O . LYS A 1 89 ? -19.016 2.016 13.874 1.00 93.19 89 LYS A O 1
ATOM 709 N N . TYR A 1 90 ? -18.147 1.252 15.810 1.00 92.00 90 TYR A N 1
ATOM 710 C CA . TYR A 1 90 ? -18.765 -0.074 15.765 1.00 92.00 90 TYR A CA 1
ATOM 711 C C . TYR A 1 90 ? -19.608 -0.321 17.013 1.00 92.00 90 TYR A C 1
ATOM 713 O O . TYR A 1 90 ? -19.084 -0.350 18.116 1.00 92.00 90 TYR A O 1
ATOM 721 N N . ALA A 1 91 ? -20.915 -0.512 16.825 1.00 91.25 91 ALA A N 1
ATOM 722 C CA . ALA A 1 91 ? -21.843 -0.791 17.923 1.00 91.25 91 ALA A CA 1
ATOM 723 C C . ALA A 1 91 ? -21.797 -2.253 18.397 1.00 91.25 91 ALA A C 1
ATOM 725 O O . ALA A 1 91 ? -22.153 -2.533 19.532 1.00 91.25 91 ALA A O 1
ATOM 726 N N . VAL A 1 92 ? -21.352 -3.174 17.534 1.00 88.31 92 VAL A N 1
ATOM 727 C CA . VAL A 1 92 ? -21.288 -4.612 17.822 1.00 88.31 92 VAL A CA 1
ATOM 728 C C . VAL A 1 92 ? -19.866 -5.121 17.574 1.00 88.31 92 VAL A C 1
ATOM 730 O O . VAL A 1 92 ? -19.290 -4.819 16.520 1.00 88.31 92 VAL A O 1
ATOM 733 N N . PRO A 1 93 ? -19.303 -5.932 18.484 1.00 89.94 93 PRO A N 1
ATOM 734 C CA . PRO A 1 93 ? -19.787 -6.188 19.848 1.00 89.94 93 PRO A CA 1
ATOM 735 C C . PRO A 1 93 ? -19.705 -4.935 20.742 1.00 89.94 93 PRO A C 1
ATOM 737 O O . PRO A 1 93 ? -18.815 -4.100 20.568 1.00 89.94 93 PRO A O 1
ATOM 740 N N . GLU A 1 94 ? -20.620 -4.815 21.706 1.00 91.94 94 GLU A N 1
ATOM 741 C CA . GLU A 1 94 ? -20.877 -3.599 22.499 1.00 91.94 94 GLU A CA 1
ATOM 742 C C . GLU A 1 94 ? -19.650 -3.138 23.297 1.00 91.94 94 GLU A C 1
ATOM 744 O O . GLU A 1 94 ? -19.418 -1.938 23.472 1.00 91.94 94 GLU A O 1
ATOM 749 N N . TYR A 1 95 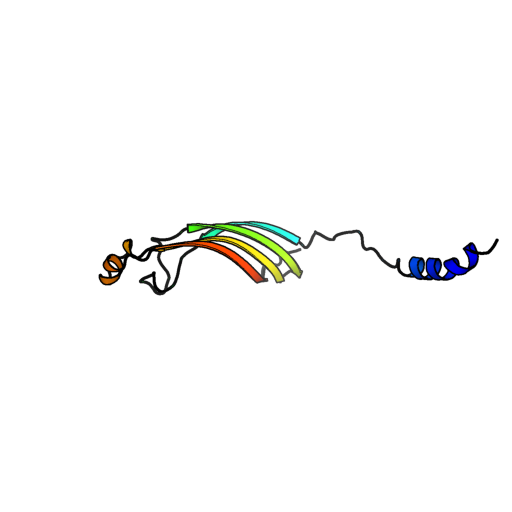? -18.807 -4.085 23.731 1.00 92.44 95 TYR A N 1
ATOM 750 C CA . TYR A 1 95 ? -17.590 -3.790 24.493 1.00 92.44 95 TYR A CA 1
ATOM 751 C C . TYR A 1 95 ? -16.616 -2.873 23.735 1.00 92.44 95 TYR A C 1
ATOM 753 O O . TYR A 1 95 ? -15.780 -2.216 24.356 1.00 92.44 95 TYR A O 1
ATOM 761 N N . ARG A 1 96 ? -16.697 -2.801 22.397 1.00 92.56 96 ARG A N 1
ATOM 762 C CA . ARG A 1 96 ? -15.833 -1.925 21.592 1.00 92.56 96 ARG A CA 1
ATOM 763 C C . ARG A 1 96 ? -16.058 -0.461 21.942 1.00 92.56 96 ARG A C 1
ATOM 765 O O . ARG A 1 96 ? -15.093 0.249 22.204 1.00 92.56 96 ARG A O 1
ATOM 772 N N . GLN A 1 97 ? -17.311 -0.022 22.042 1.00 93.38 97 GLN A N 1
ATOM 773 C CA . GLN A 1 97 ? -17.616 1.363 22.411 1.00 93.38 97 GLN A CA 1
ATOM 774 C C . GLN A 1 97 ? -17.206 1.681 23.853 1.00 93.38 97 GLN A C 1
ATOM 776 O O . GLN A 1 97 ? -16.795 2.803 24.126 1.00 93.38 97 GLN A O 1
ATOM 781 N N . GLN A 1 98 ? -17.255 0.693 24.753 1.00 94.25 98 GLN A N 1
ATOM 782 C CA . GLN A 1 98 ? -16.802 0.847 26.141 1.00 94.25 98 GLN A CA 1
ATOM 783 C C . GLN A 1 98 ? -15.279 1.019 26.226 1.00 94.25 98 GLN A C 1
ATOM 785 O O . GLN A 1 98 ? -14.783 1.840 26.991 1.00 94.25 98 GLN A O 1
ATOM 790 N N . ARG A 1 99 ? -14.535 0.262 25.412 1.00 93.94 99 ARG A N 1
ATOM 791 C CA . ARG A 1 99 ? -13.070 0.314 25.344 1.00 93.94 99 ARG A CA 1
ATOM 792 C C . ARG A 1 99 ? -12.553 1.537 24.583 1.00 93.94 99 ARG A C 1
ATOM 794 O O . ARG A 1 99 ? -11.510 2.081 24.931 1.00 93.94 99 ARG A O 1
ATOM 801 N N . ASN A 1 100 ? -13.279 1.951 23.546 1.00 94.25 100 ASN A N 1
ATOM 802 C CA . ASN A 1 100 ? -13.058 3.168 22.770 1.00 94.25 100 ASN A CA 1
ATOM 803 C C . ASN A 1 100 ? -11.610 3.361 22.272 1.00 94.25 100 ASN A C 1
ATOM 805 O O . ASN A 1 100 ? -11.065 4.467 22.298 1.00 94.25 100 ASN A O 1
ATOM 809 N N . PHE A 1 101 ? -10.957 2.286 21.821 1.00 95.56 101 PHE A N 1
ATOM 810 C CA . PHE A 1 101 ? -9.615 2.394 21.256 1.00 95.56 101 PHE A CA 1
ATOM 811 C C . PHE A 1 101 ? -9.640 3.106 19.907 1.00 95.56 101 PHE A C 1
ATOM 813 O O . PHE A 1 101 ? -10.489 2.853 19.050 1.00 95.56 101 PHE A O 1
ATOM 820 N N . ASN A 1 102 ? -8.673 3.995 19.714 1.00 95.19 102 ASN A N 1
ATOM 821 C CA . ASN A 1 102 ? -8.545 4.793 18.509 1.00 95.19 102 ASN A CA 1
ATOM 822 C C . ASN A 1 102 ? -7.069 5.072 18.247 1.00 95.19 102 ASN A C 1
ATOM 824 O O . ASN A 1 102 ? -6.348 5.528 19.134 1.00 95.19 102 ASN A O 1
ATOM 828 N N . PHE A 1 103 ? -6.631 4.832 17.017 1.00 96.00 103 PHE A N 1
ATOM 829 C CA . PHE A 1 103 ? -5.305 5.229 16.573 1.00 96.00 103 PHE A CA 1
ATOM 830 C C . PHE A 1 103 ? -5.356 5.799 15.163 1.00 96.00 103 PHE A C 1
ATOM 832 O O . PHE A 1 103 ? -6.238 5.502 14.352 1.00 96.00 103 PHE A O 1
ATOM 839 N N . LYS A 1 104 ? -4.334 6.587 14.847 1.00 96.44 104 LYS A N 1
ATOM 840 C CA . LYS A 1 104 ? -4.056 7.062 13.499 1.00 96.44 104 LYS A CA 1
ATOM 841 C C . LYS A 1 104 ? -2.552 7.049 13.302 1.00 96.44 104 LYS A C 1
ATOM 843 O O . LYS A 1 104 ? -1.849 7.763 14.007 1.00 96.44 104 LYS A O 1
ATOM 848 N N . THR A 1 105 ? -2.078 6.273 12.338 1.00 96.38 105 THR A N 1
ATOM 849 C CA . THR A 1 105 ? -0.643 6.129 12.073 1.00 96.38 105 THR A CA 1
ATOM 850 C C . THR A 1 105 ? -0.341 6.415 10.604 1.00 96.38 105 THR A C 1
ATOM 852 O O . THR A 1 105 ? -1.135 6.014 9.748 1.00 96.38 105 THR A O 1
ATOM 855 N N . PRO A 1 106 ? 0.735 7.150 10.273 1.00 97.00 106 PRO A N 1
ATOM 856 C CA . PRO A 1 106 ? 1.233 7.195 8.905 1.00 97.00 106 PRO A CA 1
ATOM 857 C C . PRO A 1 106 ? 1.752 5.815 8.486 1.00 97.00 106 PRO A C 1
ATOM 859 O O . PRO A 1 106 ? 2.255 5.055 9.310 1.00 97.00 106 PRO A O 1
ATOM 862 N N . VAL A 1 107 ? 1.615 5.500 7.202 1.00 96.44 107 VAL A N 1
ATOM 863 C CA . VAL A 1 107 ? 2.097 4.252 6.611 1.00 96.44 107 VAL A CA 1
ATOM 864 C C . VAL A 1 107 ? 2.893 4.574 5.360 1.00 96.44 107 VAL A C 1
ATOM 866 O O . VAL A 1 107 ? 2.459 5.373 4.527 1.00 96.44 107 VAL A O 1
ATOM 869 N N . PHE A 1 108 ? 4.054 3.940 5.263 1.00 97.06 108 PHE A N 1
ATOM 870 C CA . PHE A 1 108 ? 4.879 3.900 4.072 1.00 97.06 108 PHE A CA 1
ATOM 871 C C . PHE A 1 108 ? 5.092 2.435 3.703 1.00 97.06 108 PHE A C 1
ATOM 873 O O . PHE A 1 108 ? 5.541 1.651 4.538 1.00 97.06 108 PHE A O 1
ATOM 880 N N . GLU A 1 109 ? 4.741 2.074 2.475 1.00 96.12 109 GLU A N 1
ATOM 881 C CA . GLU A 1 109 ? 4.833 0.706 1.971 1.00 96.12 109 GLU A CA 1
ATOM 882 C C . GLU A 1 109 ? 5.668 0.665 0.699 1.00 96.12 109 GLU A C 1
ATOM 884 O O . GLU A 1 109 ? 5.512 1.501 -0.193 1.00 96.12 109 GLU A O 1
ATOM 889 N N . ILE A 1 110 ? 6.525 -0.351 0.617 1.00 97.50 110 ILE A N 1
ATOM 890 C CA . ILE A 1 110 ? 7.287 -0.703 -0.577 1.00 97.50 110 ILE A CA 1
ATOM 891 C C . ILE A 1 110 ? 6.814 -2.084 -1.014 1.00 97.50 110 ILE A C 1
ATOM 893 O O . ILE A 1 110 ? 6.742 -3.001 -0.196 1.00 97.50 110 ILE A O 1
ATOM 897 N N . SER A 1 111 ? 6.493 -2.240 -2.294 1.00 97.12 111 SER A N 1
ATOM 898 C CA . SER A 1 111 ? 6.133 -3.539 -2.868 1.00 97.12 111 SER A CA 1
ATOM 899 C C . SER A 1 111 ? 6.743 -3.715 -4.246 1.00 97.12 111 SER A C 1
ATOM 901 O O . SER A 1 111 ? 6.884 -2.747 -4.990 1.00 97.12 111 SER A O 1
ATOM 903 N N . GLU A 1 112 ? 7.062 -4.960 -4.578 1.00 97.81 112 GLU A N 1
ATOM 904 C CA . GLU A 1 112 ? 7.588 -5.356 -5.878 1.00 97.81 112 GLU A CA 1
ATOM 905 C C . GLU A 1 112 ? 6.614 -6.334 -6.532 1.00 97.81 112 GLU A C 1
ATOM 907 O O . GLU A 1 112 ? 6.202 -7.311 -5.904 1.00 97.81 112 GLU A O 1
ATOM 912 N N . LEU A 1 113 ? 6.232 -6.072 -7.780 1.00 96.94 113 LEU A N 1
ATOM 913 C CA . LEU A 1 113 ? 5.285 -6.889 -8.533 1.00 96.94 113 LEU A CA 1
ATOM 914 C C . LEU A 1 113 ? 5.900 -7.322 -9.861 1.00 96.94 113 LEU A C 1
ATOM 916 O O . LEU A 1 113 ? 6.428 -6.496 -10.603 1.00 96.94 113 LEU A O 1
ATOM 920 N N . LEU A 1 114 ? 5.751 -8.601 -10.198 1.00 97.12 114 LEU A N 1
ATOM 921 C CA . LEU A 1 114 ? 5.898 -9.064 -11.574 1.00 97.12 114 LEU A CA 1
ATOM 922 C C . LEU A 1 114 ? 4.562 -8.840 -12.290 1.00 97.12 114 LEU A C 1
ATOM 924 O O . LEU A 1 114 ? 3.543 -9.408 -11.898 1.00 97.12 114 LEU A O 1
ATOM 928 N N . VAL A 1 115 ? 4.559 -7.996 -13.315 1.00 96.06 115 VAL A N 1
ATOM 929 C CA . VAL A 1 115 ? 3.374 -7.647 -14.101 1.00 96.06 115 VAL A CA 1
ATOM 930 C C . VAL A 1 115 ? 3.459 -8.352 -15.449 1.00 96.06 115 VAL A C 1
ATOM 932 O O . VAL A 1 115 ? 4.483 -8.273 -16.121 1.00 96.06 115 VAL A O 1
ATOM 935 N N . ALA A 1 116 ? 2.385 -9.043 -15.835 1.00 95.19 116 ALA A N 1
ATOM 936 C CA . ALA A 1 116 ? 2.267 -9.696 -17.133 1.00 95.19 116 ALA A CA 1
ATOM 937 C C . ALA A 1 116 ? 1.289 -8.923 -18.035 1.00 95.19 116 ALA A C 1
ATOM 939 O O . ALA A 1 116 ? 0.097 -8.854 -17.735 1.00 95.19 116 ALA A O 1
ATOM 940 N N . ASP A 1 117 ? 1.781 -8.369 -19.141 1.00 93.06 117 ASP A N 1
ATOM 941 C CA . ASP A 1 117 ? 0.994 -7.831 -20.246 1.00 93.06 117 ASP A CA 1
ATOM 942 C C . ASP A 1 117 ? 0.878 -8.868 -21.373 1.00 93.06 117 ASP A C 1
ATOM 944 O O . ASP A 1 117 ? 1.766 -9.052 -22.206 1.00 93.06 117 ASP A O 1
ATOM 948 N N . LEU A 1 118 ? -0.263 -9.552 -21.413 1.00 91.69 118 LEU A N 1
ATOM 949 C CA . LEU A 1 118 ? -0.536 -10.596 -22.403 1.00 91.69 118 LEU A CA 1
ATOM 950 C C . LEU A 1 118 ? -0.711 -10.050 -23.828 1.00 91.69 118 LEU A C 1
ATOM 952 O O . LEU A 1 118 ? -0.617 -10.818 -24.786 1.00 91.69 118 LEU A O 1
ATOM 956 N N . LEU A 1 119 ? -0.962 -8.747 -23.977 1.00 91.12 119 LEU A N 1
ATOM 957 C CA . LEU A 1 119 ? -1.168 -8.098 -25.271 1.00 91.12 119 LEU A CA 1
ATOM 958 C C . LEU A 1 119 ? 0.143 -7.627 -25.912 1.00 91.12 119 LEU A C 1
ATOM 960 O O . LEU A 1 119 ? 0.134 -7.249 -27.081 1.00 91.12 119 LEU A O 1
ATOM 964 N N . LYS A 1 120 ? 1.268 -7.721 -25.190 1.00 83.25 120 LYS A N 1
ATOM 965 C CA . LYS A 1 120 ? 2.604 -7.316 -25.647 1.00 83.25 120 LYS A CA 1
ATOM 966 C C . LYS A 1 120 ? 2.711 -5.831 -26.006 1.00 83.25 120 LYS A C 1
ATOM 968 O O . LYS A 1 120 ? 3.372 -5.492 -26.986 1.00 83.25 120 LYS A O 1
ATOM 973 N N . ASN A 1 121 ? 2.094 -4.945 -25.223 1.00 80.44 121 ASN A N 1
ATOM 974 C CA . ASN A 1 121 ? 2.189 -3.505 -25.483 1.00 80.44 121 ASN A CA 1
ATOM 975 C C . ASN A 1 121 ? 3.538 -2.908 -25.051 1.00 80.44 121 ASN A C 1
ATOM 977 O O . ASN A 1 121 ? 3.822 -1.764 -25.386 1.00 80.44 121 ASN A O 1
ATOM 98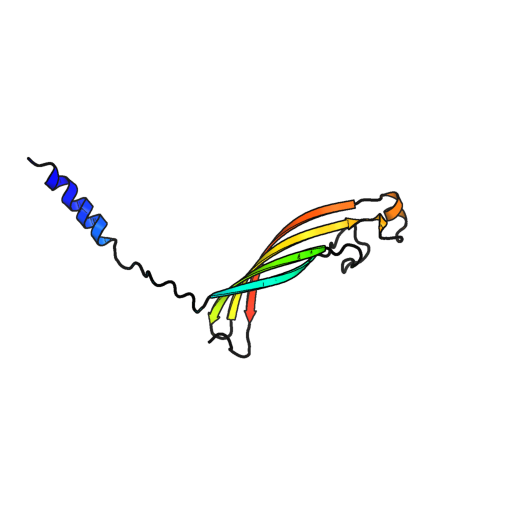1 N N . ASN A 1 122 ? 4.371 -3.662 -24.327 1.00 69.44 122 ASN A N 1
ATOM 982 C CA . ASN A 1 122 ? 5.657 -3.198 -23.79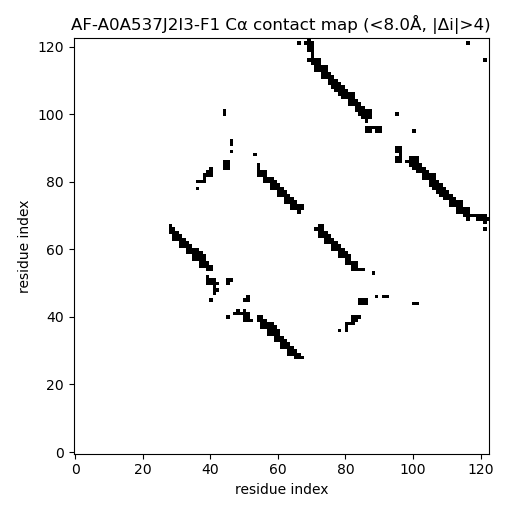9 1.00 69.44 122 ASN A CA 1
ATOM 983 C C . ASN A 1 122 ? 6.788 -3.166 -24.862 1.00 69.44 122 ASN A C 1
ATOM 985 O O . ASN A 1 122 ? 7.912 -3.585 -24.575 1.00 69.44 122 ASN A O 1
ATOM 989 N N . LEU A 1 123 ? 6.491 -2.731 -26.093 1.00 61.50 123 LEU A N 1
ATOM 990 C CA . LEU A 1 123 ? 7.402 -2.709 -27.250 1.00 61.50 123 LEU A CA 1
ATOM 991 C C . LEU A 1 123 ? 7.682 -1.290 -27.754 1.00 61.50 123 LEU A C 1
ATOM 993 O O . LEU A 1 123 ? 6.707 -0.564 -28.042 1.00 61.50 123 LEU A O 1
#